Protein AF-A0A918CCZ7-F1 (afdb_monomer_lite)

Radius of gyration: 20.78 Å; chains: 1; bounding box: 39×40×72 Å

Secondary structure (DSSP, 8-state):
-EEEEE-EEEEEEEEE-TTT--EEEEEEEEPPTTS-HHHHHHHHHHTSS--TT---SEEEEEE-TT--EEEEEEEEEEEEEETTEEEEEEEEE--TTT-TTHHHHTTTSTTSPPPEEEEEEE-----HHHHHHHHHHHHHTTS---EEEEETTEEEEE---------

Organism: NCBI:txid1848197

pLDDT: mean 74.84, std 14.77, range [33.44, 92.56]

Structure (mmCIF, N/CA/C/O backbone):
data_AF-A0A918CCZ7-F1
#
_entry.id   AF-A0A918CCZ7-F1
#
loop_
_atom_site.group_PDB
_atom_site.id
_atom_site.type_symbol
_atom_site.label_atom_id
_atom_site.label_alt_id
_atom_site.label_comp_id
_atom_site.label_asym_id
_atom_site.label_entity_id
_atom_site.label_seq_id
_atom_site.pdbx_PDB_ins_code
_atom_site.Cartn_x
_atom_site.Cartn_y
_atom_site.Cartn_z
_atom_site.occupancy
_atom_site.B_iso_or_equiv
_atom_site.auth_seq_id
_atom_site.auth_comp_id
_atom_site.auth_asym_id
_atom_site.auth_atom_id
_atom_site.pdbx_PDB_model_num
ATOM 1 N N . MET A 1 1 ? -11.260 -11.452 2.274 1.00 78.06 1 MET A N 1
ATOM 2 C CA . MET A 1 1 ? -11.324 -11.276 0.803 1.00 78.06 1 MET A CA 1
ATOM 3 C C . MET A 1 1 ? -10.119 -10.466 0.361 1.00 78.06 1 MET A C 1
ATOM 5 O O . MET A 1 1 ? -9.876 -9.417 0.944 1.00 78.06 1 MET A O 1
ATOM 9 N N . LYS A 1 2 ? -9.380 -10.941 -0.644 1.00 86.12 2 LYS A N 1
ATOM 10 C CA . LYS A 1 2 ? -8.117 -10.352 -1.112 1.00 86.12 2 LYS A CA 1
ATOM 11 C C . LYS A 1 2 ? -8.220 -9.965 -2.588 1.00 86.12 2 LYS A C 1
ATOM 13 O O . LYS A 1 2 ? -8.827 -10.704 -3.365 1.00 86.12 2 LYS A O 1
ATOM 18 N N . ARG A 1 3 ? -7.666 -8.809 -2.958 1.00 88.06 3 ARG A N 1
ATOM 19 C CA . ARG A 1 3 ? -7.614 -8.297 -4.337 1.00 88.06 3 ARG A CA 1
ATOM 20 C C . ARG A 1 3 ? -6.227 -7.734 -4.630 1.00 88.06 3 ARG A C 1
ATOM 22 O O . ARG A 1 3 ? -5.632 -7.114 -3.754 1.00 88.06 3 ARG A O 1
ATOM 29 N N . SER A 1 4 ? -5.771 -7.910 -5.863 1.00 91.00 4 SER A N 1
ATOM 30 C CA . SER A 1 4 ? -4.494 -7.391 -6.350 1.00 91.00 4 SER A CA 1
ATOM 31 C C . SER A 1 4 ? -4.729 -6.566 -7.609 1.00 91.00 4 SER A C 1
ATOM 33 O O . SER A 1 4 ? -5.567 -6.927 -8.435 1.00 91.00 4 SER A O 1
ATOM 35 N N . TYR A 1 5 ? -3.995 -5.469 -7.732 1.00 90.88 5 TYR A N 1
ATOM 36 C CA . TYR A 1 5 ? -4.097 -4.503 -8.814 1.00 90.88 5 TYR A CA 1
ATOM 37 C C . TYR A 1 5 ? -2.695 -4.198 -9.320 1.00 90.88 5 TYR A C 1
ATOM 39 O O . TYR A 1 5 ? -1.814 -3.877 -8.526 1.00 90.88 5 TYR A O 1
ATOM 47 N N . GLU A 1 6 ? -2.488 -4.277 -10.627 1.00 91.69 6 GLU A N 1
ATOM 48 C CA . GLU A 1 6 ? -1.309 -3.669 -11.233 1.00 91.69 6 GLU A CA 1
ATOM 49 C C . GLU A 1 6 ? -1.482 -2.151 -11.196 1.00 91.69 6 GLU A C 1
ATOM 51 O O . GLU A 1 6 ? -2.531 -1.635 -11.589 1.00 91.69 6 GLU A O 1
ATOM 56 N N . VAL A 1 7 ? -0.502 -1.448 -10.637 1.00 90.75 7 VAL A N 1
ATOM 57 C CA . VAL A 1 7 ? -0.588 -0.011 -10.360 1.00 90.75 7 VAL A CA 1
ATOM 58 C C . VAL A 1 7 ? 0.575 0.733 -10.987 1.00 90.75 7 VAL A C 1
ATOM 60 O O . VAL A 1 7 ? 1.671 0.200 -11.131 1.00 90.75 7 VAL A O 1
ATOM 63 N N . THR A 1 8 ? 0.358 2.006 -11.302 1.00 89.56 8 THR A N 1
ATOM 64 C CA . THR A 1 8 ? 1.444 2.894 -11.729 1.00 89.56 8 THR A CA 1
ATOM 65 C C . THR A 1 8 ? 1.855 3.797 -10.578 1.00 89.56 8 THR A C 1
ATOM 67 O O . THR A 1 8 ? 1.021 4.320 -9.841 1.00 89.56 8 THR A O 1
ATOM 70 N N . LEU A 1 9 ? 3.155 4.006 -10.396 1.00 88.56 9 LEU A N 1
ATOM 71 C CA . LEU A 1 9 ? 3.638 4.960 -9.408 1.00 88.56 9 LEU A CA 1
ATOM 72 C C . LEU A 1 9 ? 3.482 6.390 -9.934 1.00 88.56 9 LEU A C 1
ATOM 74 O O . LEU A 1 9 ? 4.184 6.799 -10.854 1.00 88.56 9 LEU A O 1
ATOM 78 N N . ASN A 1 10 ? 2.589 7.160 -9.317 1.00 87.62 10 ASN A N 1
ATOM 79 C CA . ASN A 1 10 ? 2.349 8.562 -9.667 1.00 87.62 10 ASN A CA 1
ATOM 80 C C . ASN A 1 10 ? 3.228 9.531 -8.855 1.00 87.62 10 ASN A C 1
ATOM 82 O O . ASN A 1 10 ? 3.442 10.679 -9.239 1.00 87.62 10 ASN A O 1
ATOM 86 N N . GLY A 1 11 ? 3.734 9.101 -7.698 1.00 86.69 11 GLY A N 1
ATOM 87 C CA . GLY A 1 11 ? 4.663 9.921 -6.931 1.00 86.69 11 GLY A CA 1
ATOM 88 C C . GLY A 1 11 ? 5.108 9.299 -5.620 1.00 86.69 11 GLY A C 1
ATOM 89 O O . GLY A 1 11 ? 4.349 8.585 -4.963 1.00 86.69 11 GLY A O 1
ATOM 90 N N . VAL A 1 12 ? 6.326 9.649 -5.219 1.00 88.62 12 VAL A N 1
ATOM 91 C CA . VAL A 1 12 ? 6.959 9.235 -3.964 1.00 88.62 12 VAL A CA 1
ATOM 92 C C . VAL A 1 12 ? 7.285 10.475 -3.148 1.00 88.62 12 VAL A C 1
ATOM 94 O O . VAL A 1 12 ? 7.723 11.488 -3.695 1.00 88.62 12 VAL A O 1
ATOM 97 N N . LYS A 1 13 ? 7.070 10.407 -1.837 1.00 89.12 13 LYS A N 1
ATOM 98 C CA . LYS A 1 13 ? 7.529 11.428 -0.896 1.00 89.12 13 LYS A CA 1
ATOM 99 C C . LYS A 1 13 ? 8.225 10.763 0.275 1.00 89.12 13 LYS A C 1
ATOM 101 O O . LYS A 1 13 ? 7.705 9.795 0.816 1.00 89.12 13 LYS A O 1
ATOM 106 N N . HIS A 1 14 ? 9.367 11.306 0.670 1.00 88.88 14 HIS A N 1
ATOM 107 C CA . HIS A 1 14 ? 10.051 10.916 1.896 1.00 88.88 14 HIS A CA 1
ATOM 108 C C . HIS A 1 14 ? 9.755 11.972 2.951 1.00 88.88 14 HIS A C 1
ATOM 110 O O . HIS A 1 14 ? 10.003 13.161 2.738 1.00 88.88 14 HIS A O 1
ATOM 116 N N . GLU A 1 15 ? 9.164 11.542 4.053 1.00 89.00 15 GLU A N 1
ATOM 117 C CA . GLU A 1 15 ? 8.599 12.413 5.073 1.00 89.00 15 GLU A CA 1
ATOM 118 C C . GLU A 1 15 ? 9.077 11.957 6.455 1.00 89.00 15 GLU A C 1
ATOM 120 O O . GLU A 1 15 ? 9.483 10.811 6.658 1.00 89.00 15 GLU A O 1
ATOM 125 N N . ILE A 1 16 ? 9.064 12.885 7.408 1.00 89.12 16 ILE A N 1
ATOM 126 C CA . ILE A 1 16 ? 9.380 12.612 8.810 1.00 89.12 16 ILE A CA 1
ATOM 127 C C . ILE A 1 16 ? 8.131 12.943 9.611 1.00 89.12 16 ILE A C 1
ATOM 129 O O . ILE A 1 16 ? 7.613 14.059 9.505 1.00 89.12 16 ILE A O 1
ATOM 133 N N . ASP A 1 17 ? 7.660 11.999 10.423 1.00 85.50 17 ASP A N 1
ATOM 134 C CA . ASP A 1 17 ? 6.528 12.239 11.306 1.00 85.50 17 ASP A CA 1
ATOM 135 C C . ASP A 1 17 ? 6.941 13.299 12.342 1.00 85.50 17 ASP A C 1
ATOM 137 O O . ASP A 1 17 ? 7.875 13.091 13.127 1.00 85.50 17 ASP A O 1
ATOM 141 N N . PRO A 1 18 ? 6.280 14.467 12.382 1.00 82.25 18 PRO A N 1
ATOM 142 C CA . PRO A 1 18 ? 6.674 15.535 13.288 1.00 82.25 18 PRO A CA 1
ATOM 143 C C . PRO A 1 18 ? 6.497 15.153 14.765 1.00 82.25 18 PRO A C 1
ATOM 145 O O . PRO A 1 18 ? 7.202 15.728 15.607 1.00 82.25 18 PRO A O 1
ATOM 148 N N . LYS A 1 19 ? 5.595 14.209 15.069 1.00 84.94 19 LYS A N 1
ATOM 149 C CA . LYS A 1 19 ? 5.262 13.729 16.415 1.00 84.94 19 LYS A CA 1
ATOM 150 C C . LYS A 1 19 ? 6.179 12.596 16.859 1.00 84.94 19 LYS A C 1
ATOM 152 O O . LYS A 1 19 ? 6.734 12.692 17.949 1.00 84.94 19 LYS A O 1
ATOM 157 N N . THR A 1 20 ? 6.336 11.549 16.049 1.00 86.19 20 THR A N 1
ATOM 158 C CA . THR A 1 20 ? 7.126 10.363 16.442 1.00 86.19 20 THR A CA 1
ATOM 159 C C . THR A 1 20 ? 8.594 10.449 16.033 1.00 86.19 20 THR A C 1
ATOM 161 O O . THR A 1 20 ? 9.410 9.708 16.569 1.00 86.19 20 THR A O 1
ATOM 164 N N . LYS A 1 21 ? 8.951 11.394 15.150 1.00 85.75 21 LYS A N 1
ATOM 165 C CA . LYS A 1 21 ? 10.276 11.525 14.516 1.00 85.75 21 LYS A CA 1
ATOM 166 C C . LYS A 1 21 ? 10.669 10.335 13.638 1.00 85.75 21 LYS A C 1
ATOM 168 O O . LYS A 1 21 ? 11.823 10.257 13.224 1.00 85.75 21 LYS A O 1
ATOM 173 N N . ASP A 1 22 ? 9.719 9.466 13.305 1.00 87.88 22 ASP A N 1
ATOM 174 C CA . ASP A 1 22 ? 9.959 8.345 12.404 1.00 87.88 22 ASP A CA 1
ATOM 175 C C . ASP A 1 22 ? 10.006 8.814 10.951 1.00 87.88 22 ASP A C 1
ATOM 177 O O . ASP A 1 22 ? 9.183 9.620 10.511 1.00 87.88 22 ASP A O 1
ATOM 181 N N . THR A 1 23 ? 10.952 8.274 10.190 1.00 88.69 23 THR A N 1
ATOM 182 C CA . THR A 1 23 ? 11.023 8.479 8.742 1.00 88.69 23 THR A CA 1
ATOM 183 C C . THR A 1 23 ? 10.113 7.480 8.038 1.00 88.69 23 THR A C 1
ATOM 185 O O . THR A 1 23 ? 10.114 6.287 8.357 1.00 88.69 23 THR A O 1
ATOM 188 N N . PHE A 1 24 ? 9.362 7.938 7.044 1.00 89.25 24 PHE A N 1
ATOM 189 C CA . PHE A 1 24 ? 8.534 7.077 6.209 1.00 89.25 24 PHE A CA 1
ATOM 190 C C . PHE A 1 24 ? 8.497 7.563 4.762 1.00 89.25 24 PHE A C 1
ATOM 192 O O . PHE A 1 24 ? 8.782 8.719 4.445 1.00 89.25 24 PHE A O 1
ATOM 199 N N . THR A 1 25 ? 8.136 6.646 3.876 1.00 90.06 25 THR A N 1
ATOM 200 C CA . THR A 1 25 ? 7.980 6.889 2.448 1.00 90.06 25 THR A CA 1
ATOM 201 C C . THR A 1 25 ? 6.507 6.740 2.079 1.00 90.06 25 THR A C 1
ATOM 203 O O . THR A 1 25 ? 5.920 5.671 2.258 1.00 90.06 25 THR A O 1
ATOM 206 N N . THR A 1 26 ? 5.911 7.808 1.557 1.00 90.94 26 THR A N 1
ATOM 207 C CA . THR A 1 26 ? 4.539 7.844 1.045 1.00 90.94 26 THR A CA 1
ATOM 208 C C . THR A 1 26 ? 4.542 7.560 -0.451 1.00 90.94 26 THR A C 1
ATOM 210 O O . THR A 1 26 ? 5.202 8.258 -1.225 1.00 90.94 26 THR A O 1
ATOM 213 N N . LEU A 1 27 ? 3.758 6.570 -0.869 1.00 91.12 27 LEU A N 1
ATOM 214 C CA . LEU A 1 27 ? 3.526 6.228 -2.265 1.00 91.12 27 LEU A CA 1
ATOM 215 C C . LEU A 1 27 ? 2.131 6.674 -2.701 1.00 91.12 27 LEU A C 1
ATOM 217 O O . LEU A 1 27 ? 1.138 6.425 -2.014 1.00 91.12 27 LEU A O 1
ATOM 221 N N . HIS A 1 28 ? 2.063 7.286 -3.880 1.00 91.50 28 HIS A N 1
ATOM 222 C CA . HIS A 1 28 ? 0.823 7.541 -4.602 1.00 91.50 28 HIS A CA 1
ATOM 223 C C . HIS A 1 28 ? 0.734 6.546 -5.756 1.00 91.50 28 HIS A C 1
ATOM 225 O O . HIS A 1 28 ? 1.439 6.687 -6.756 1.00 91.50 28 HIS A O 1
ATOM 231 N N . LEU A 1 29 ? -0.113 5.537 -5.595 1.00 91.38 29 LEU A N 1
ATOM 232 C CA . LEU A 1 29 ? -0.304 4.460 -6.558 1.00 91.38 29 LEU A CA 1
ATOM 233 C C . LEU A 1 29 ? -1.560 4.743 -7.374 1.00 91.38 29 LEU A C 1
ATOM 235 O O . LEU A 1 29 ? -2.659 4.790 -6.825 1.00 91.38 29 LEU A O 1
ATOM 239 N N . GLU A 1 30 ? -1.397 4.960 -8.669 1.00 91.19 30 GLU A N 1
ATOM 240 C CA . GLU A 1 30 ? -2.500 5.055 -9.612 1.00 91.19 30 GLU A CA 1
ATOM 241 C C . GLU A 1 30 ? -3.147 3.686 -9.784 1.00 91.19 30 GLU A C 1
ATOM 243 O O . GLU A 1 30 ? -2.490 2.704 -10.135 1.00 91.19 30 GLU A O 1
ATOM 248 N N . LEU A 1 31 ? -4.443 3.638 -9.489 1.00 89.50 31 LEU A N 1
ATOM 249 C CA . LEU A 1 31 ? -5.249 2.437 -9.612 1.00 89.50 31 LEU A CA 1
ATOM 250 C C . LEU A 1 31 ? -5.772 2.304 -11.047 1.00 89.50 31 LEU A C 1
ATOM 252 O O . LEU A 1 31 ? -6.147 3.313 -11.649 1.00 89.50 31 LEU A O 1
ATOM 256 N N . PRO A 1 32 ? -5.873 1.076 -11.581 1.00 86.19 32 PRO A N 1
ATOM 257 C CA . PRO A 1 32 ? -6.451 0.859 -12.898 1.00 86.19 32 PRO A CA 1
ATOM 258 C C . PRO A 1 32 ? -7.928 1.274 -12.904 1.00 86.19 32 PRO A C 1
ATOM 260 O O . PRO A 1 32 ? -8.621 1.159 -11.891 1.00 86.19 32 PRO A O 1
ATOM 263 N N . GLY A 1 33 ? -8.436 1.713 -14.059 1.00 76.25 33 GLY A N 1
ATOM 264 C CA . GLY A 1 33 ? -9.827 2.172 -14.195 1.00 76.25 33 GLY A CA 1
ATOM 265 C C . GLY A 1 33 ? -10.882 1.117 -13.829 1.00 76.25 33 GLY A C 1
ATOM 266 O O . GLY A 1 33 ? -11.991 1.469 -13.438 1.00 76.25 33 GLY A O 1
ATOM 267 N N . GLU A 1 34 ? -10.525 -0.168 -13.901 1.00 75.44 34 GLU A N 1
ATOM 268 C CA . GLU A 1 34 ? -11.376 -1.305 -13.523 1.00 75.44 34 GLU A CA 1
ATOM 269 C C . GLU A 1 34 ? -11.239 -1.719 -12.045 1.00 75.44 34 GLU A C 1
ATOM 271 O O . GLU A 1 34 ? -11.849 -2.701 -11.616 1.00 75.44 34 GLU A O 1
ATOM 276 N N . ALA A 1 35 ? -10.441 -1.006 -11.241 1.00 80.62 35 ALA A N 1
ATOM 277 C CA . ALA A 1 35 ? -10.284 -1.328 -9.828 1.00 80.62 35 ALA A CA 1
ATOM 278 C C . ALA A 1 35 ? -11.629 -1.248 -9.085 1.00 80.62 35 ALA A C 1
ATOM 280 O O . ALA A 1 35 ? -12.408 -0.308 -9.258 1.00 80.62 35 ALA A O 1
ATOM 281 N N . ASP A 1 36 ? -11.889 -2.209 -8.193 1.00 80.31 36 ASP A N 1
ATOM 282 C CA . ASP A 1 36 ? -13.079 -2.186 -7.341 1.00 80.31 36 ASP A CA 1
ATOM 283 C C . ASP A 1 36 ? -12.909 -1.117 -6.253 1.00 80.31 36 ASP A C 1
ATOM 285 O O . ASP A 1 36 ? -12.407 -1.356 -5.148 1.00 80.31 36 ASP A O 1
ATOM 289 N N . LEU A 1 37 ? -13.321 0.102 -6.594 1.00 79.06 37 LEU A N 1
ATOM 290 C CA . LEU A 1 37 ? -13.165 1.273 -5.738 1.00 79.06 37 LEU A CA 1
ATOM 291 C C . LEU A 1 37 ? -13.960 1.154 -4.446 1.00 79.06 37 LEU A C 1
ATOM 293 O O . LEU A 1 37 ? -13.537 1.682 -3.420 1.00 79.06 37 LEU A O 1
ATOM 297 N N . ARG A 1 38 ? -15.104 0.461 -4.479 1.00 76.56 38 ARG A N 1
ATOM 298 C CA . ARG A 1 38 ? -15.927 0.246 -3.285 1.00 76.56 38 ARG A CA 1
ATOM 299 C C . ARG A 1 38 ? -15.198 -0.667 -2.315 1.00 76.56 38 ARG A C 1
ATOM 301 O O . ARG A 1 38 ? -15.124 -0.337 -1.133 1.00 76.56 38 ARG A O 1
ATOM 308 N N . PHE A 1 39 ? -14.623 -1.760 -2.814 1.00 81.31 39 PHE A N 1
ATOM 309 C CA . PHE A 1 39 ? -13.786 -2.640 -2.007 1.00 81.31 39 PHE A CA 1
ATOM 310 C C . PHE A 1 39 ? -12.592 -1.890 -1.418 1.00 81.31 39 PHE A C 1
ATOM 312 O O . PHE A 1 39 ? -12.398 -1.914 -0.206 1.00 81.31 39 PHE A O 1
ATOM 319 N N . LEU A 1 40 ? -11.821 -1.182 -2.247 1.00 81.00 40 LEU A N 1
ATOM 320 C CA . LEU A 1 40 ? -10.657 -0.437 -1.771 1.00 81.00 40 LEU A CA 1
ATOM 321 C C . LEU A 1 40 ? -11.060 0.590 -0.717 1.00 81.00 40 LEU A C 1
ATOM 323 O O . LEU A 1 40 ? -10.486 0.601 0.368 1.00 81.00 40 LEU A O 1
ATOM 327 N N . HIS A 1 41 ? -12.097 1.384 -0.978 1.00 78.06 41 HIS A N 1
ATOM 328 C CA . HIS A 1 41 ? -12.606 2.350 -0.013 1.00 78.06 41 HIS A CA 1
ATOM 329 C C . HIS A 1 41 ? -12.979 1.691 1.323 1.00 78.06 41 HIS A C 1
ATOM 331 O O . HIS A 1 41 ? -12.616 2.206 2.376 1.00 78.06 41 HIS A O 1
ATOM 337 N N . GLN A 1 42 ? -13.629 0.523 1.302 1.00 76.81 42 GLN A N 1
ATOM 338 C CA . GLN A 1 42 ? -13.942 -0.235 2.517 1.00 76.81 42 GLN A CA 1
ATOM 339 C C . GLN A 1 42 ? -12.687 -0.698 3.268 1.00 76.81 42 GLN A C 1
ATOM 341 O O . GLN A 1 42 ? -12.636 -0.559 4.489 1.00 76.81 42 GLN A O 1
ATOM 346 N N . VAL A 1 43 ? -11.672 -1.213 2.569 1.00 78.81 43 VAL A N 1
ATOM 347 C CA . VAL A 1 43 ? -10.402 -1.631 3.190 1.00 78.81 43 VAL A CA 1
ATOM 348 C C . VAL A 1 43 ? -9.685 -0.421 3.804 1.00 78.81 43 VAL A C 1
ATOM 350 O O . VAL A 1 43 ? -9.313 -0.459 4.975 1.00 78.81 43 VAL A O 1
ATOM 353 N N . PHE A 1 44 ? -9.555 0.677 3.055 1.00 80.38 44 PHE A N 1
ATOM 354 C CA . PHE A 1 44 ? -8.928 1.924 3.511 1.00 80.38 44 PHE A CA 1
ATOM 355 C C . PHE A 1 44 ? -9.655 2.533 4.718 1.00 80.38 44 PHE A C 1
ATOM 357 O O . PHE A 1 44 ? -9.007 2.966 5.668 1.00 80.38 44 PHE A O 1
ATOM 364 N N . LEU A 1 45 ? -10.993 2.540 4.724 1.00 74.62 45 LEU A N 1
ATOM 365 C CA . LEU A 1 45 ? -11.775 2.995 5.876 1.00 74.62 45 LEU A CA 1
ATOM 366 C C . LEU A 1 45 ? -11.558 2.107 7.103 1.00 74.62 45 LEU A C 1
ATOM 368 O O . LEU A 1 45 ? -11.401 2.622 8.209 1.00 74.62 45 LEU A O 1
ATOM 372 N N . ARG A 1 46 ? -11.552 0.782 6.918 1.00 72.62 46 ARG A N 1
ATOM 373 C CA . ARG A 1 46 ? -11.465 -0.179 8.025 1.00 72.62 46 ARG A CA 1
ATOM 374 C C . ARG A 1 46 ? -10.082 -0.202 8.676 1.00 72.62 46 ARG A C 1
ATOM 376 O O . ARG A 1 46 ? -9.996 -0.406 9.882 1.00 72.62 46 ARG A O 1
ATOM 383 N N . PHE A 1 47 ? -9.028 0.064 7.905 1.00 72.00 47 PHE A N 1
ATOM 384 C CA . PHE A 1 47 ? -7.633 0.025 8.359 1.00 72.00 47 PHE A CA 1
ATOM 385 C C . PHE A 1 47 ? -6.941 1.394 8.303 1.00 72.00 47 PHE A C 1
ATOM 387 O O . PHE A 1 47 ? -5.725 1.481 8.129 1.00 72.00 47 PHE A O 1
ATOM 394 N N . LYS A 1 48 ? -7.714 2.475 8.466 1.00 64.50 48 LYS A N 1
ATOM 395 C CA . LYS A 1 48 ? -7.196 3.851 8.531 1.00 64.50 48 LYS A CA 1
ATOM 396 C C . LYS A 1 48 ? -6.261 4.075 9.728 1.00 64.50 48 LYS A C 1
ATOM 398 O O . LYS A 1 48 ? -5.363 4.905 9.659 1.00 64.50 48 LYS A O 1
ATOM 403 N N . GLU A 1 49 ? -6.460 3.322 10.808 1.00 59.94 49 GLU A N 1
ATOM 404 C CA . GLU A 1 49 ? -5.584 3.300 11.978 1.00 59.94 49 GLU A CA 1
ATOM 405 C C . GLU A 1 49 ? -5.054 1.871 12.165 1.00 59.94 49 GLU A C 1
ATOM 407 O O . GLU A 1 49 ? -5.858 0.960 12.384 1.00 59.94 49 GLU A O 1
ATOM 412 N N . PRO A 1 50 ? -3.732 1.633 12.070 1.00 51.56 50 PRO A N 1
ATOM 413 C CA . PRO A 1 50 ? -3.172 0.321 12.360 1.00 51.56 50 PRO A CA 1
ATOM 414 C C . PRO A 1 50 ? -3.399 0.009 13.844 1.00 51.56 50 PRO A C 1
ATOM 416 O O . PRO A 1 50 ? -2.750 0.574 14.726 1.00 51.56 50 PRO A O 1
ATOM 419 N N . ARG A 1 51 ? -4.353 -0.877 14.140 1.00 54.19 51 ARG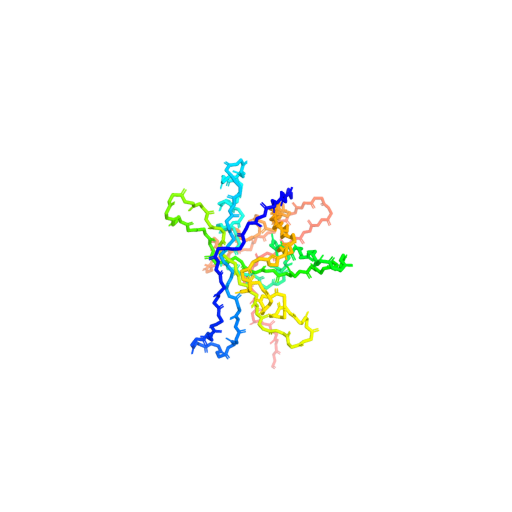 A N 1
ATOM 420 C CA . ARG A 1 51 ? -4.530 -1.430 15.487 1.00 54.19 51 ARG A CA 1
ATOM 421 C C . ARG A 1 51 ? -3.360 -2.374 15.778 1.00 54.19 51 ARG A C 1
ATOM 423 O O . ARG A 1 51 ? -2.869 -3.048 14.872 1.00 54.19 51 ARG A O 1
ATOM 430 N N . GLN A 1 52 ? -2.886 -2.417 17.027 1.00 42.56 52 GLN A N 1
ATOM 431 C CA . GLN A 1 52 ? -1.766 -3.290 17.405 1.00 42.56 52 GLN A CA 1
ATOM 432 C C . GLN A 1 52 ? -2.033 -4.739 16.961 1.00 42.56 52 GLN A C 1
ATOM 434 O O . GLN A 1 52 ? -3.064 -5.312 17.300 1.00 42.56 52 GLN A O 1
ATOM 439 N N . GLY A 1 53 ? -1.103 -5.309 16.189 1.00 43.06 53 GLY A N 1
ATOM 440 C CA . GLY A 1 53 ? -1.192 -6.677 15.666 1.00 43.06 53 GLY A CA 1
ATOM 441 C C . GLY A 1 53 ? -1.900 -6.834 14.313 1.00 43.06 53 GLY A C 1
ATOM 442 O O . GLY A 1 53 ? -1.977 -7.953 13.818 1.00 43.06 53 GLY A O 1
ATOM 443 N N . GLN A 1 54 ? -2.386 -5.752 13.693 1.00 49.12 54 GLN A N 1
ATOM 444 C CA . GLN A 1 54 ? -3.019 -5.762 12.365 1.00 49.12 54 GLN A CA 1
ATOM 445 C C . GLN A 1 54 ? -2.104 -5.118 11.309 1.00 49.12 54 GLN A C 1
ATOM 447 O O . GLN A 1 54 ? -2.366 -4.029 10.800 1.00 49.12 54 GLN A O 1
ATOM 452 N N . SER A 1 55 ? -0.983 -5.778 11.009 1.00 49.56 55 SER A N 1
ATOM 453 C CA . SER A 1 55 ? -0.092 -5.448 9.886 1.00 49.56 55 SER A CA 1
ATOM 454 C C . SER A 1 55 ? -0.270 -6.469 8.758 1.00 49.56 55 SER A C 1
ATOM 456 O O . SER A 1 55 ? -0.421 -7.655 9.039 1.00 49.56 55 SER A O 1
ATOM 458 N N . GLY A 1 56 ? -0.238 -6.026 7.496 1.00 57.59 56 GLY A N 1
ATOM 459 C CA . GLY A 1 56 ? -0.332 -6.908 6.317 1.00 57.59 56 GLY A CA 1
ATOM 460 C C . GLY A 1 56 ? -1.592 -6.744 5.455 1.00 57.59 56 GLY A C 1
ATOM 461 O O . GLY A 1 56 ? -1.817 -7.536 4.546 1.00 57.59 56 GLY A O 1
ATOM 462 N N . HIS A 1 57 ? -2.417 -5.720 5.705 1.00 74.06 57 HIS A N 1
ATOM 463 C CA . HIS A 1 57 ? -3.637 -5.459 4.919 1.00 74.06 57 HIS A CA 1
ATOM 464 C C . HIS A 1 57 ? -3.373 -4.834 3.551 1.00 74.06 57 HIS A C 1
ATOM 466 O O . HIS A 1 57 ? -4.214 -4.924 2.658 1.00 74.06 57 HIS A O 1
ATOM 472 N N . PHE A 1 58 ? -2.212 -4.204 3.401 1.00 87.44 58 PHE A N 1
ATOM 473 C CA . PHE A 1 58 ? -1.755 -3.625 2.155 1.00 87.44 58 PHE A CA 1
ATOM 474 C C . PHE A 1 58 ? -0.348 -4.127 1.888 1.00 87.44 58 PHE A C 1
ATOM 476 O O . PHE A 1 58 ? 0.528 -3.976 2.740 1.00 87.44 58 PHE A O 1
ATOM 483 N N . ARG A 1 59 ? -0.132 -4.718 0.719 1.00 92.38 59 ARG A N 1
ATOM 484 C CA . ARG A 1 59 ? 1.188 -5.174 0.286 1.00 92.38 59 ARG A CA 1
ATOM 485 C C . ARG A 1 59 ? 1.507 -4.597 -1.075 1.00 92.38 59 ARG A C 1
ATOM 487 O O . ARG A 1 59 ? 0.627 -4.467 -1.922 1.00 92.38 59 ARG A O 1
ATOM 494 N N . LEU A 1 60 ? 2.766 -4.248 -1.278 1.00 92.56 60 LEU A N 1
ATOM 495 C CA . LEU A 1 60 ? 3.284 -3.902 -2.591 1.00 92.56 60 LEU A CA 1
ATOM 496 C C . LEU A 1 60 ? 4.303 -4.949 -2.991 1.00 92.56 60 LEU A C 1
ATOM 498 O O . LEU A 1 60 ? 5.331 -5.103 -2.329 1.00 92.56 60 LEU A O 1
ATOM 502 N N . HIS A 1 61 ? 4.003 -5.655 -4.071 1.00 92.19 61 HIS A N 1
ATOM 503 C CA . HIS A 1 61 ? 4.968 -6.503 -4.741 1.00 92.19 61 HIS A CA 1
ATOM 504 C C . HIS A 1 61 ? 5.633 -5.679 -5.836 1.00 92.19 61 HIS A C 1
ATOM 506 O O . HIS A 1 61 ? 4.953 -5.096 -6.680 1.00 92.19 61 HIS A O 1
ATOM 512 N N . ILE A 1 62 ? 6.956 -5.615 -5.782 1.00 90.19 62 ILE A N 1
ATOM 513 C CA . ILE A 1 62 ? 7.794 -4.968 -6.781 1.00 90.19 62 ILE A CA 1
ATOM 514 C C . ILE A 1 62 ? 8.564 -6.078 -7.479 1.00 90.19 62 ILE A C 1
ATOM 516 O O . ILE A 1 62 ? 9.273 -6.838 -6.816 1.00 90.19 62 ILE A O 1
ATOM 520 N N . GLU A 1 63 ? 8.394 -6.178 -8.789 1.00 88.12 63 GLU A N 1
ATOM 521 C CA . GLU A 1 63 ? 9.215 -7.011 -9.661 1.00 88.12 63 GLU A CA 1
ATOM 522 C C . GLU A 1 63 ? 10.133 -6.098 -10.462 1.00 88.12 63 GLU A C 1
ATOM 524 O O . GLU A 1 63 ? 9.668 -5.246 -11.224 1.00 88.12 63 GLU A O 1
ATOM 529 N N . ASP A 1 64 ? 11.432 -6.225 -10.213 1.00 79.81 64 ASP A N 1
ATOM 530 C CA . ASP A 1 64 ? 12.454 -5.441 -10.887 1.00 79.81 64 ASP A CA 1
ATOM 531 C C . ASP A 1 64 ? 12.741 -5.971 -12.307 1.00 79.81 64 ASP A C 1
ATOM 533 O O . ASP A 1 64 ? 12.164 -6.958 -12.763 1.00 79.81 64 ASP A O 1
ATOM 537 N N . LEU A 1 65 ? 13.619 -5.275 -13.028 1.00 76.25 65 LEU A N 1
ATOM 538 C CA . LEU A 1 65 ? 13.977 -5.598 -14.411 1.00 76.25 65 LEU A CA 1
ATOM 539 C C . LEU A 1 65 ? 14.825 -6.861 -14.561 1.00 76.25 65 LEU A C 1
ATOM 541 O O . LEU A 1 65 ? 14.772 -7.511 -15.604 1.00 76.25 65 LEU A O 1
ATOM 545 N N . ASP A 1 66 ? 15.589 -7.196 -13.528 1.00 78.69 66 ASP A N 1
ATOM 546 C CA . ASP A 1 66 ? 16.384 -8.413 -13.422 1.00 78.69 66 ASP A CA 1
ATOM 547 C C . ASP A 1 66 ? 15.509 -9.615 -12.987 1.00 78.69 66 ASP A C 1
ATOM 549 O O . ASP A 1 66 ? 15.979 -10.755 -12.942 1.00 78.69 66 ASP A O 1
ATOM 553 N N . GLY A 1 67 ? 14.212 -9.384 -12.731 1.00 77.69 67 GLY A N 1
ATOM 554 C CA . GLY A 1 67 ? 13.226 -10.383 -12.320 1.00 77.69 67 GLY A CA 1
ATOM 555 C C . GLY A 1 67 ? 13.164 -10.597 -10.807 1.00 77.69 67 GLY A C 1
ATOM 556 O O . GLY A 1 67 ? 12.469 -11.512 -10.344 1.00 77.69 67 GLY A O 1
ATOM 557 N N . ASP A 1 68 ? 13.860 -9.767 -10.025 1.00 81.50 68 ASP A N 1
ATOM 558 C CA . ASP A 1 68 ? 13.854 -9.848 -8.570 1.00 81.50 68 ASP A CA 1
ATOM 559 C C . ASP A 1 68 ? 12.510 -9.377 -8.016 1.00 81.50 68 ASP A C 1
ATOM 561 O O . ASP A 1 68 ? 12.057 -8.256 -8.257 1.00 81.50 68 ASP A O 1
ATOM 565 N N . LYS A 1 69 ? 11.872 -10.234 -7.212 1.00 86.75 69 LYS A N 1
ATOM 566 C CA . LYS A 1 69 ? 10.566 -9.953 -6.606 1.00 86.75 69 LYS A CA 1
ATOM 567 C C . LYS A 1 69 ? 10.716 -9.671 -5.123 1.00 86.75 69 LYS A C 1
ATOM 569 O O . LYS A 1 69 ? 11.173 -10.525 -4.360 1.00 86.75 69 LYS A O 1
ATOM 574 N N . ARG A 1 70 ? 10.262 -8.500 -4.683 1.00 89.12 70 ARG A N 1
ATOM 575 C CA . ARG A 1 70 ? 10.173 -8.147 -3.259 1.00 89.12 70 ARG A CA 1
ATOM 576 C C . ARG A 1 70 ? 8.766 -7.744 -2.879 1.00 89.12 70 ARG A C 1
ATOM 578 O O . ARG A 1 70 ? 8.033 -7.168 -3.671 1.00 89.12 70 ARG A O 1
ATOM 585 N N . THR A 1 71 ? 8.392 -8.071 -1.648 1.00 91.19 71 THR A N 1
ATOM 586 C CA . THR A 1 71 ? 7.084 -7.741 -1.084 1.00 91.19 71 THR A CA 1
ATOM 587 C C . THR A 1 71 ? 7.280 -6.875 0.142 1.00 91.19 71 THR A C 1
ATOM 589 O O . THR A 1 71 ? 8.061 -7.228 1.023 1.00 91.19 71 THR A O 1
ATOM 592 N N . PHE A 1 72 ? 6.552 -5.768 0.201 1.00 90.19 72 PHE A N 1
ATOM 593 C CA . PHE A 1 72 ? 6.616 -4.823 1.305 1.00 90.19 72 PHE A CA 1
ATOM 594 C C . PHE A 1 72 ? 5.239 -4.646 1.922 1.00 90.19 72 PHE A C 1
ATOM 596 O O . PHE A 1 72 ? 4.268 -4.383 1.211 1.00 90.19 72 PHE A O 1
ATOM 603 N N . ASP A 1 73 ? 5.172 -4.750 3.246 1.00 89.75 73 ASP A N 1
ATOM 604 C CA . ASP A 1 73 ? 3.973 -4.395 3.993 1.00 89.75 73 ASP A CA 1
ATOM 605 C C . ASP A 1 73 ? 3.835 -2.877 4.061 1.00 89.75 73 ASP A C 1
ATOM 607 O O . ASP A 1 73 ? 4.771 -2.149 4.404 1.00 89.75 73 ASP A O 1
ATOM 611 N N . LEU A 1 74 ? 2.638 -2.408 3.745 1.00 89.19 74 LEU A N 1
ATOM 612 C CA . LEU A 1 74 ? 2.282 -1.006 3.703 1.00 89.19 74 LEU A CA 1
ATOM 613 C C . LEU A 1 74 ? 1.185 -0.711 4.719 1.00 89.19 74 LEU A C 1
ATOM 615 O O . LEU A 1 74 ? 0.412 -1.579 5.131 1.00 89.19 74 LEU A O 1
ATOM 619 N N . THR A 1 75 ? 1.088 0.555 5.099 1.00 86.94 75 THR A N 1
ATOM 620 C CA . THR A 1 75 ? -0.043 1.074 5.868 1.00 86.94 75 THR A CA 1
ATOM 621 C C . THR A 1 75 ? -0.849 2.025 4.995 1.00 86.94 75 THR A C 1
ATOM 623 O O . THR A 1 75 ? -0.297 2.745 4.167 1.00 86.94 75 THR A O 1
ATOM 626 N N . SER A 1 76 ? -2.163 2.031 5.169 1.00 85.00 76 SER A N 1
ATOM 627 C CA . SER A 1 76 ? -3.052 2.942 4.452 1.00 85.00 76 SER A CA 1
ATOM 628 C C . SER A 1 76 ? -2.926 4.372 4.984 1.00 85.00 76 SER A C 1
ATOM 630 O O . SER A 1 76 ? -3.020 4.582 6.191 1.00 85.00 76 SER A O 1
ATOM 632 N N . GLU A 1 77 ? -2.825 5.346 4.082 1.00 83.19 77 GLU A N 1
ATOM 633 C CA . GLU A 1 77 ? -3.066 6.771 4.365 1.00 83.19 77 GLU A CA 1
ATOM 634 C C . GLU A 1 77 ? -4.410 7.247 3.778 1.00 83.19 77 GLU A C 1
ATOM 636 O O . GLU A 1 77 ? -4.997 8.223 4.248 1.00 83.19 77 GLU A O 1
ATOM 641 N N . GLY A 1 78 ? -4.949 6.537 2.781 1.00 82.38 78 GLY A N 1
ATOM 642 C CA . GLY A 1 78 ? -6.280 6.779 2.229 1.00 82.38 78 GLY A CA 1
ATOM 643 C C . GLY A 1 78 ? -6.331 6.672 0.709 1.00 82.38 78 GLY A C 1
ATOM 644 O O . GLY A 1 78 ? -5.444 6.123 0.063 1.00 82.38 78 GLY A O 1
ATOM 645 N N . THR A 1 79 ? -7.379 7.248 0.125 1.00 83.12 79 THR A N 1
ATOM 646 C CA . THR A 1 79 ? -7.534 7.394 -1.327 1.00 83.12 79 THR A CA 1
ATOM 647 C C . THR A 1 79 ? -7.651 8.867 -1.692 1.00 83.12 79 THR A C 1
ATOM 649 O O . THR A 1 79 ? -8.324 9.624 -0.988 1.00 83.12 79 THR A O 1
ATOM 652 N N . LYS A 1 80 ? -7.047 9.279 -2.806 1.00 83.62 80 LYS A N 1
ATOM 653 C CA . LYS A 1 80 ? -7.097 10.655 -3.311 1.00 83.62 80 LYS A CA 1
ATOM 654 C C . LYS A 1 80 ? -7.432 10.666 -4.796 1.00 83.62 80 LYS A C 1
ATOM 656 O O . LYS A 1 80 ? -6.936 9.835 -5.541 1.00 83.62 80 LYS A O 1
ATOM 661 N N . THR A 1 81 ? -8.201 11.655 -5.234 1.00 81.75 81 THR A N 1
ATOM 662 C CA . THR A 1 81 ? -8.401 11.928 -6.661 1.00 81.75 81 THR A CA 1
ATOM 663 C C . THR A 1 81 ? -7.490 13.078 -7.083 1.00 81.75 81 THR A C 1
ATOM 665 O O . THR A 1 81 ? -7.449 14.112 -6.409 1.00 81.75 81 THR A O 1
ATOM 668 N N . LYS A 1 82 ? -6.735 12.910 -8.169 1.00 79.56 82 LYS A N 1
ATOM 669 C CA . LYS A 1 82 ? -5.873 13.950 -8.752 1.00 79.56 82 LYS A CA 1
ATOM 670 C C . LYS A 1 82 ? -5.941 13.837 -10.272 1.00 79.56 82 LYS A C 1
ATOM 672 O O . LYS A 1 82 ? -5.748 12.747 -10.783 1.00 79.56 82 LYS A O 1
ATOM 677 N N . ASP A 1 83 ? -6.219 14.935 -10.971 1.00 81.69 83 ASP A N 1
ATOM 678 C CA . ASP A 1 83 ? -6.247 14.978 -12.444 1.00 81.69 83 ASP A CA 1
ATOM 679 C C . ASP A 1 83 ? -7.134 13.881 -13.074 1.00 81.69 83 ASP A C 1
ATOM 681 O O . ASP A 1 83 ? -6.756 13.235 -14.041 1.00 81.69 83 ASP A O 1
ATOM 685 N N . PHE A 1 84 ? -8.317 13.641 -12.487 1.00 77.50 84 PHE A N 1
ATOM 686 C CA . PHE A 1 84 ? -9.256 12.561 -12.852 1.00 77.50 84 PHE A CA 1
ATOM 687 C C . PHE A 1 84 ? -8.741 11.124 -12.646 1.00 77.50 84 PHE A C 1
ATOM 689 O O . PHE A 1 84 ? -9.472 10.176 -12.920 1.00 77.50 84 PHE A O 1
ATOM 696 N N . MET A 1 85 ? -7.546 10.953 -12.081 1.00 81.31 85 MET A N 1
ATOM 697 C CA . MET A 1 85 ? -6.999 9.664 -11.665 1.00 81.31 85 MET A CA 1
ATOM 698 C C . MET A 1 85 ? -7.322 9.387 -10.198 1.00 81.31 85 MET A C 1
ATOM 700 O O . MET A 1 85 ? -7.285 10.292 -9.351 1.00 81.31 85 MET A O 1
ATOM 704 N N . LEU A 1 86 ? -7.599 8.123 -9.878 1.00 82.75 86 LEU A N 1
ATOM 705 C CA . LEU A 1 86 ? -7.725 7.674 -8.499 1.00 82.75 86 LEU A CA 1
ATOM 706 C C . LEU A 1 86 ? -6.400 7.099 -8.003 1.00 82.75 86 LEU A C 1
ATOM 708 O O . LEU A 1 86 ? -5.831 6.187 -8.598 1.00 82.75 86 LEU A O 1
ATOM 712 N N . LEU A 1 87 ? -5.949 7.617 -6.868 1.00 88.12 87 LEU A N 1
ATOM 713 C CA . LEU A 1 87 ? -4.699 7.249 -6.232 1.00 88.12 87 LEU A CA 1
ATOM 714 C C . LEU A 1 87 ? -4.977 6.551 -4.900 1.00 88.12 87 LEU A C 1
ATOM 716 O O . LEU A 1 87 ? -5.640 7.115 -4.024 1.00 88.12 87 LEU A O 1
ATOM 720 N N . ALA A 1 88 ? -4.421 5.360 -4.721 1.00 89.12 88 ALA A N 1
ATOM 721 C CA . ALA A 1 88 ? -4.198 4.778 -3.407 1.00 89.12 88 ALA A CA 1
ATOM 722 C C . ALA A 1 88 ? -2.979 5.459 -2.771 1.00 89.12 88 ALA A C 1
ATOM 724 O O . ALA A 1 88 ? -1.901 5.507 -3.366 1.00 89.12 88 ALA A O 1
ATOM 725 N N . VAL A 1 89 ? -3.155 6.010 -1.571 1.00 90.19 89 VAL A N 1
ATOM 726 C CA . VAL A 1 89 ? -2.084 6.645 -0.799 1.00 90.19 89 VAL A CA 1
ATOM 727 C C . VAL A 1 89 ? -1.719 5.717 0.346 1.00 90.19 89 VAL A C 1
ATOM 729 O O . VAL A 1 89 ? -2.545 5.403 1.208 1.00 90.19 89 VAL A O 1
ATOM 732 N N . VAL A 1 90 ? -0.481 5.247 0.331 1.00 90.31 90 VAL A N 1
ATOM 733 C CA . VAL A 1 90 ? 0.026 4.238 1.261 1.00 90.31 90 VAL A CA 1
ATOM 734 C C . VAL A 1 90 ? 1.400 4.644 1.762 1.00 90.31 90 VAL A C 1
ATOM 736 O O . VAL A 1 90 ? 2.157 5.298 1.047 1.00 90.31 90 VAL A O 1
ATOM 739 N N . LYS A 1 91 ? 1.730 4.259 2.991 1.00 89.44 91 LYS A N 1
ATOM 740 C CA . LYS A 1 91 ? 3.018 4.548 3.618 1.00 89.44 91 LYS A CA 1
ATOM 741 C C . LYS A 1 91 ? 3.802 3.279 3.909 1.00 89.44 91 LYS A C 1
ATOM 743 O O . LYS A 1 91 ? 3.234 2.246 4.274 1.00 89.44 91 LYS A O 1
ATOM 748 N N . LYS A 1 92 ? 5.120 3.403 3.823 1.00 89.69 92 LYS A N 1
ATOM 749 C CA . LYS A 1 92 ? 6.095 2.435 4.311 1.00 89.69 92 LYS A CA 1
ATOM 750 C C . LYS A 1 92 ? 7.010 3.132 5.308 1.00 89.69 92 LYS A C 1
ATOM 752 O O . LYS A 1 92 ? 7.692 4.086 4.947 1.00 89.69 92 LYS A O 1
ATOM 757 N N . ASN A 1 93 ? 7.047 2.653 6.547 1.00 88.00 93 ASN A N 1
ATOM 758 C CA . ASN A 1 93 ? 8.034 3.138 7.510 1.00 88.00 93 ASN A CA 1
ATOM 759 C C . ASN A 1 93 ? 9.438 2.754 7.039 1.00 88.00 93 ASN A C 1
ATOM 761 O O . ASN A 1 93 ? 9.635 1.638 6.541 1.00 88.00 93 ASN A O 1
ATOM 765 N N . PHE A 1 94 ? 10.389 3.671 7.200 1.00 86.00 94 PHE A N 1
ATOM 766 C CA . PHE A 1 94 ? 11.774 3.461 6.803 1.00 86.00 94 PHE A CA 1
ATOM 767 C C . PHE A 1 94 ? 12.360 2.257 7.542 1.00 86.00 94 PHE A C 1
ATOM 769 O O . PHE A 1 94 ? 12.245 2.143 8.764 1.00 86.00 94 PHE A O 1
ATOM 776 N N . ASN A 1 95 ? 13.001 1.361 6.799 1.00 83.69 95 ASN A N 1
ATOM 777 C CA . ASN A 1 95 ? 13.765 0.264 7.367 1.00 83.69 95 ASN A CA 1
ATOM 778 C C . ASN A 1 95 ? 15.028 0.056 6.519 1.00 83.69 95 ASN A C 1
ATOM 780 O O . ASN A 1 95 ? 14.931 -0.411 5.389 1.00 83.69 95 ASN A O 1
ATOM 784 N N . PRO A 1 96 ? 16.227 0.334 7.053 1.00 79.94 96 PRO A N 1
ATOM 785 C CA . PRO A 1 96 ? 17.460 0.272 6.271 1.00 79.94 96 PRO A CA 1
ATOM 786 C C . PRO A 1 96 ? 17.787 -1.138 5.752 1.00 79.94 96 PRO A C 1
ATOM 788 O O . PRO A 1 96 ? 18.592 -1.278 4.835 1.00 79.94 96 PRO A O 1
ATOM 791 N N . HIS A 1 97 ? 17.183 -2.184 6.324 1.00 82.62 97 HIS A N 1
ATOM 792 C CA . HIS A 1 97 ? 17.435 -3.571 5.939 1.00 82.62 97 HIS A CA 1
ATOM 793 C C . HIS A 1 97 ? 16.599 -4.055 4.750 1.00 82.62 97 HIS A C 1
ATOM 795 O O . HIS A 1 97 ? 16.944 -5.079 4.164 1.00 82.62 97 HIS A O 1
ATOM 801 N N . ASP A 1 98 ? 15.510 -3.369 4.390 1.00 82.62 98 ASP A N 1
ATOM 802 C CA . ASP A 1 98 ? 14.612 -3.844 3.327 1.00 82.62 98 ASP A CA 1
ATOM 803 C C . ASP A 1 98 ? 14.962 -3.290 1.933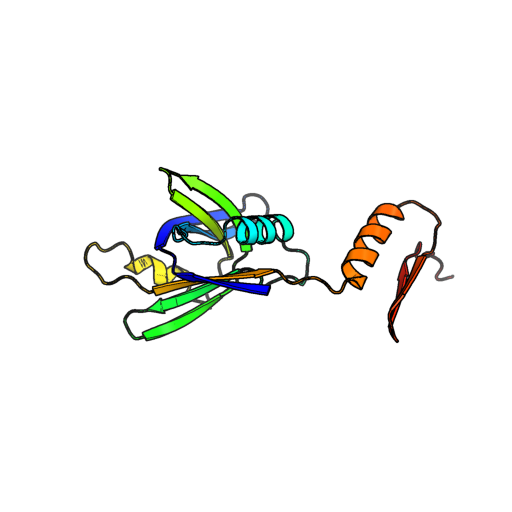 1.00 82.62 98 ASP A C 1
ATOM 805 O O . ASP A 1 98 ? 14.575 -3.873 0.913 1.00 82.62 98 ASP A O 1
ATOM 809 N N . GLY A 1 99 ? 15.767 -2.221 1.883 1.00 78.06 99 GLY A N 1
ATOM 810 C CA . GLY A 1 99 ? 16.219 -1.583 0.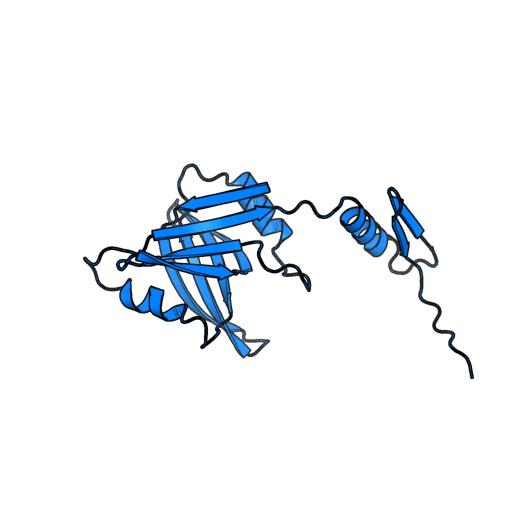648 1.00 78.06 99 GLY A CA 1
ATOM 811 C C . GLY A 1 99 ? 15.081 -0.978 -0.176 1.00 78.06 99 GLY A C 1
ATOM 812 O O . GLY A 1 99 ? 15.245 -0.803 -1.382 1.00 78.06 99 GLY A O 1
ATOM 813 N N . PHE A 1 100 ? 13.936 -0.680 0.440 1.00 83.75 100 PHE A N 1
ATOM 814 C CA . PHE A 1 100 ? 12.728 -0.213 -0.238 1.00 83.75 100 PHE A CA 1
ATOM 815 C C . PHE A 1 100 ? 12.964 1.036 -1.096 1.00 83.75 100 PHE A C 1
ATOM 817 O O . PHE A 1 100 ? 12.517 1.104 -2.240 1.00 83.75 100 PHE A O 1
ATOM 824 N N . GLU A 1 101 ? 13.725 2.008 -0.593 1.00 79.12 101 GLU A N 1
ATOM 825 C CA . GLU A 1 101 ? 14.008 3.260 -1.301 1.00 79.12 101 GLU A CA 1
ATOM 826 C C . GLU A 1 101 ? 14.830 3.053 -2.586 1.00 79.12 101 GLU A C 1
ATOM 828 O O . GLU A 1 101 ? 14.730 3.851 -3.522 1.00 79.12 101 GLU A O 1
ATOM 833 N N . GLN A 1 102 ? 15.612 1.971 -2.674 1.00 78.81 102 GLN A N 1
ATOM 834 C CA . GLN A 1 102 ? 16.478 1.693 -3.827 1.00 78.81 102 GLN A CA 1
ATOM 835 C C . GLN A 1 102 ? 15.668 1.416 -5.100 1.00 78.81 102 GLN A C 1
ATOM 837 O O . GLN A 1 102 ? 16.118 1.756 -6.195 1.00 78.81 102 GLN A O 1
ATOM 842 N N . PHE A 1 103 ? 14.452 0.878 -4.955 1.00 76.19 103 PHE A N 1
ATOM 843 C CA . PHE A 1 103 ? 13.550 0.607 -6.076 1.00 76.19 103 PHE A CA 1
ATOM 844 C C . PHE A 1 103 ? 13.046 1.884 -6.744 1.00 76.19 103 PHE A C 1
ATOM 846 O O . PHE A 1 103 ? 12.774 1.882 -7.939 1.00 76.19 103 PHE A O 1
ATOM 853 N N . PHE A 1 104 ? 12.961 2.989 -6.002 1.00 73.44 104 PHE A N 1
ATOM 854 C CA . PHE A 1 104 ? 12.452 4.260 -6.519 1.00 73.44 104 PHE A CA 1
ATOM 855 C C . PHE A 1 104 ? 13.565 5.181 -7.017 1.00 73.44 104 PHE A C 1
ATOM 857 O O . PHE A 1 104 ? 13.317 6.003 -7.892 1.00 73.44 104 PHE A O 1
ATOM 864 N N . GLY A 1 105 ? 14.801 5.016 -6.533 1.00 64.56 105 GLY A N 1
ATOM 865 C CA . GLY A 1 105 ? 15.950 5.814 -6.976 1.00 64.56 105 GLY A CA 1
ATOM 866 C C . GLY A 1 105 ? 16.263 5.693 -8.475 1.00 64.56 105 GLY A C 1
ATOM 867 O O . GLY A 1 105 ? 16.772 6.644 -9.061 1.00 64.56 105 GLY A O 1
ATOM 868 N N . ARG A 1 106 ? 15.923 4.560 -9.110 1.00 55.50 106 ARG A N 1
ATOM 869 C CA . ARG A 1 106 ? 16.131 4.319 -10.553 1.00 55.50 106 ARG A CA 1
ATOM 870 C C . ARG A 1 106 ? 14.925 4.668 -11.435 1.00 55.50 106 ARG A C 1
ATOM 872 O O . ARG A 1 106 ? 15.092 4.828 -12.634 1.00 55.50 106 ARG A O 1
ATOM 879 N N . MET A 1 107 ? 13.728 4.852 -10.867 1.00 57.88 107 MET A N 1
ATOM 880 C CA . MET A 1 107 ? 12.506 5.135 -11.648 1.00 57.88 107 MET A CA 1
ATOM 881 C C . MET A 1 107 ? 12.451 6.551 -12.248 1.00 57.88 107 MET A C 1
ATOM 883 O O . MET A 1 107 ? 11.528 6.859 -13.000 1.00 57.88 107 MET A O 1
ATOM 887 N N . TYR A 1 108 ? 13.406 7.421 -11.908 1.00 53.72 108 TYR A N 1
ATOM 888 C CA . TYR A 1 108 ? 13.451 8.815 -12.363 1.00 53.72 108 TYR A CA 1
ATOM 889 C C . TYR A 1 108 ? 14.237 9.028 -13.666 1.00 53.72 108 TYR A C 1
ATOM 891 O O . TYR A 1 108 ? 14.323 10.164 -14.130 1.00 53.72 108 TYR A O 1
ATOM 899 N N . PHE A 1 109 ? 14.798 7.975 -14.270 1.00 53.62 109 PHE A N 1
ATOM 900 C CA . PHE A 1 109 ? 15.451 8.073 -15.576 1.00 53.62 109 PHE A CA 1
ATOM 901 C C . PHE A 1 109 ? 14.425 7.838 -16.696 1.00 53.62 109 PHE A C 1
ATOM 903 O O . PHE A 1 109 ? 13.845 6.760 -16.821 1.00 53.62 109 PHE A O 1
ATOM 910 N N . GLU A 1 110 ? 14.152 8.875 -17.494 1.00 51.78 110 GLU A N 1
ATOM 911 C CA . GLU A 1 110 ? 13.286 8.763 -18.672 1.00 51.78 110 GLU A CA 1
ATOM 912 C C . GLU A 1 110 ? 13.877 7.760 -19.674 1.00 51.78 110 GLU A C 1
ATOM 914 O O . GLU A 1 110 ? 14.988 7.945 -20.164 1.00 51.78 110 GLU A O 1
ATOM 919 N N . GLY A 1 111 ? 13.111 6.713 -19.997 1.00 55.97 111 GLY A N 1
ATOM 920 C CA . GLY A 1 111 ? 13.459 5.725 -21.023 1.00 55.97 111 GLY A CA 1
ATOM 921 C C . GLY A 1 111 ? 13.831 4.339 -20.497 1.00 55.97 111 GLY A C 1
ATOM 922 O O . GLY A 1 111 ? 13.829 3.397 -21.289 1.00 55.97 111 GLY A O 1
ATOM 923 N N . ASP A 1 112 ? 14.072 4.186 -19.192 1.00 61.03 112 ASP A N 1
ATOM 924 C CA . ASP A 1 112 ? 14.304 2.868 -18.599 1.00 61.03 112 ASP A CA 1
ATOM 925 C C . ASP A 1 112 ? 12.982 2.117 -18.373 1.00 61.03 112 ASP A C 1
ATOM 927 O O . ASP A 1 112 ? 11.959 2.725 -18.020 1.00 61.03 112 ASP A O 1
ATOM 931 N N . PRO A 1 113 ? 12.968 0.787 -18.575 1.00 64.88 113 PRO A N 1
ATOM 932 C CA . PRO A 1 113 ? 11.796 -0.010 -18.271 1.00 64.88 113 PRO A CA 1
ATOM 933 C C . PRO A 1 113 ? 11.469 0.122 -16.776 1.00 64.88 113 PRO A C 1
ATOM 935 O O . PRO A 1 113 ? 12.347 0.159 -15.914 1.00 64.88 113 PRO A O 1
ATOM 938 N N . ARG A 1 114 ? 10.182 0.268 -16.459 1.00 73.88 114 ARG A N 1
ATOM 939 C CA . ARG A 1 114 ? 9.726 0.445 -15.076 1.00 73.88 114 ARG A CA 1
ATOM 940 C C . ARG A 1 114 ? 9.482 -0.922 -14.441 1.00 73.88 114 ARG A C 1
ATOM 942 O O . ARG A 1 114 ? 8.990 -1.812 -15.133 1.00 73.88 114 ARG A O 1
ATOM 949 N N . PRO A 1 115 ? 9.784 -1.092 -13.145 1.00 80.12 115 PRO A N 1
ATOM 950 C CA . PRO A 1 115 ? 9.428 -2.317 -12.450 1.00 80.12 115 PRO A CA 1
ATOM 951 C C . PRO A 1 115 ? 7.910 -2.474 -12.399 1.00 80.12 115 PRO A C 1
ATOM 953 O O . PRO A 1 115 ? 7.167 -1.486 -12.347 1.00 80.12 115 PRO A O 1
ATOM 956 N N . VAL A 1 116 ? 7.457 -3.723 -12.384 1.00 86.50 116 VAL A N 1
ATOM 957 C CA . VAL A 1 116 ? 6.035 -4.041 -12.254 1.00 86.50 116 VAL A CA 1
ATOM 958 C C . VAL A 1 116 ? 5.640 -3.897 -10.791 1.00 86.50 116 VAL A C 1
ATOM 960 O O . VAL A 1 116 ? 6.289 -4.437 -9.893 1.00 86.50 116 VAL A O 1
ATOM 963 N N . LEU A 1 117 ? 4.565 -3.149 -10.552 1.00 90.81 117 LEU A N 1
ATOM 964 C CA . LEU A 1 117 ? 4.041 -2.877 -9.222 1.00 90.81 117 LEU A CA 1
ATOM 965 C C . LEU A 1 117 ? 2.673 -3.535 -9.076 1.00 90.81 117 LEU A C 1
ATOM 967 O O . LEU A 1 117 ? 1.707 -3.132 -9.721 1.00 90.81 117 LEU A O 1
ATOM 971 N N . LEU A 1 118 ? 2.578 -4.523 -8.190 1.00 92.50 118 LEU A N 1
ATOM 972 C CA . LEU A 1 118 ? 1.314 -5.155 -7.829 1.00 92.50 118 LEU A CA 1
ATOM 973 C C . LEU A 1 118 ? 0.929 -4.728 -6.418 1.00 92.50 118 LEU A C 1
ATOM 975 O O . LEU A 1 118 ? 1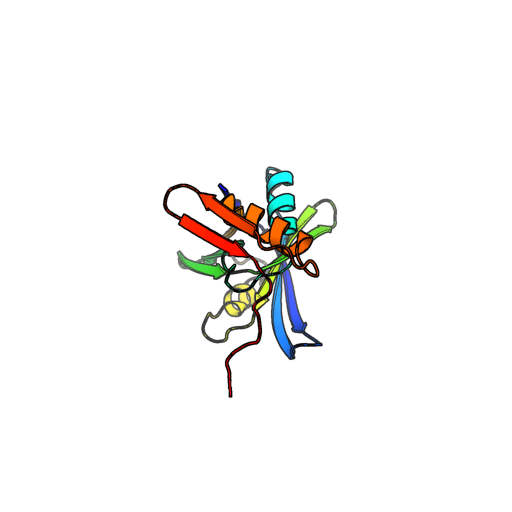.555 -5.115 -5.430 1.00 92.50 118 LEU A O 1
ATOM 979 N N . PHE A 1 119 ? -0.121 -3.925 -6.332 1.00 92.12 119 PHE A N 1
ATOM 980 C CA . PHE A 1 119 ? -0.719 -3.503 -5.082 1.00 92.12 119 PHE A CA 1
ATOM 981 C C . PHE A 1 119 ? -1.798 -4.485 -4.652 1.00 92.12 119 PHE A C 1
ATOM 983 O O . PHE A 1 119 ? -2.790 -4.703 -5.345 1.00 92.12 119 PHE A O 1
ATOM 990 N N . GLU A 1 120 ? -1.625 -5.055 -3.475 1.00 91.50 120 GLU A N 1
ATOM 991 C CA . GLU A 1 120 ? -2.557 -5.988 -2.882 1.00 91.50 120 GLU A CA 1
ATOM 992 C C . GLU A 1 120 ? -3.260 -5.357 -1.684 1.00 91.50 120 GLU A C 1
ATOM 994 O O . GLU A 1 120 ? -2.620 -4.774 -0.809 1.00 91.50 120 GLU A O 1
ATOM 999 N N . ALA A 1 121 ? -4.579 -5.523 -1.633 1.00 87.81 121 ALA A N 1
ATOM 1000 C CA . ALA A 1 121 ? -5.420 -5.105 -0.527 1.00 87.81 121 ALA A CA 1
ATOM 1001 C C . ALA A 1 121 ? -6.248 -6.289 -0.014 1.00 87.81 121 ALA A C 1
ATOM 1003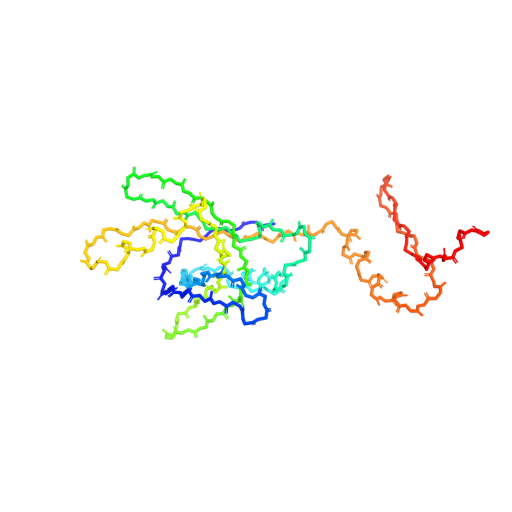 O O . ALA A 1 121 ? -6.912 -7.001 -0.780 1.00 87.81 121 ALA A O 1
ATOM 1004 N N . GLU A 1 122 ? -6.242 -6.480 1.301 1.00 85.25 122 GLU A N 1
ATOM 1005 C CA . GLU A 1 122 ? -6.931 -7.580 1.961 1.00 85.25 122 GLU A CA 1
ATOM 1006 C C . GLU A 1 122 ? -7.923 -7.076 3.013 1.00 85.25 122 GLU A C 1
ATOM 1008 O O . GLU A 1 122 ? -7.558 -6.525 4.052 1.00 85.25 122 GLU A O 1
ATOM 1013 N N . LEU A 1 123 ? -9.211 -7.325 2.755 1.00 74.12 123 LEU A N 1
ATOM 1014 C CA . LEU A 1 123 ? -10.274 -7.162 3.736 1.00 74.12 123 LEU A CA 1
ATOM 1015 C C . LEU A 1 123 ? -10.390 -8.458 4.537 1.00 74.12 123 LEU A C 1
ATOM 1017 O O . LEU A 1 123 ? -11.060 -9.406 4.107 1.00 74.12 123 LEU A O 1
ATOM 1021 N N . PHE A 1 124 ? -9.751 -8.511 5.701 1.00 67.69 124 PHE A N 1
ATOM 1022 C CA . PHE A 1 124 ? -10.099 -9.522 6.692 1.00 67.69 124 PHE A CA 1
ATOM 1023 C C . PHE A 1 124 ? -11.472 -9.175 7.272 1.00 67.69 124 PHE A C 1
ATOM 1025 O O . PHE A 1 124 ? -11.676 -8.073 7.783 1.00 67.69 124 PHE A O 1
ATOM 1032 N N . GLN A 1 125 ? -12.419 -10.112 7.197 1.00 56.97 125 GLN A N 1
ATOM 1033 C CA . GLN A 1 125 ? -13.485 -10.125 8.191 1.00 56.97 125 GLN A CA 1
ATOM 1034 C C . GLN A 1 125 ? -12.801 -10.551 9.492 1.00 56.97 125 GLN A C 1
ATOM 1036 O O . GLN A 1 125 ? -12.252 -11.655 9.522 1.00 56.97 125 GLN A O 1
ATOM 1041 N N . PRO A 1 126 ? -12.734 -9.703 10.533 1.00 53.78 126 PRO A N 1
ATOM 1042 C CA . PRO A 1 126 ? -12.411 -10.228 11.848 1.00 53.78 126 PRO A CA 1
ATOM 1043 C C . PRO A 1 126 ? -13.439 -11.315 12.170 1.00 53.78 126 PRO A C 1
ATOM 1045 O O . PRO A 1 126 ? -14.588 -11.223 11.724 1.00 53.78 126 PRO A O 1
ATOM 1048 N N . ASP A 1 127 ? -13.031 -12.341 12.920 1.00 55.00 127 ASP A N 1
ATOM 1049 C CA . ASP A 1 127 ? -13.977 -13.302 13.486 1.00 55.00 127 ASP A CA 1
ATOM 1050 C C . ASP A 1 127 ? -15.162 -12.511 14.046 1.00 55.00 127 ASP A C 1
ATOM 1052 O O . ASP A 1 127 ? -14.950 -11.541 14.777 1.00 55.00 127 ASP A O 1
ATOM 1056 N N . ALA A 1 128 ? -16.397 -12.883 13.690 1.00 57.81 128 ALA A N 1
ATOM 1057 C CA . ALA A 1 128 ? -17.606 -12.169 14.120 1.00 57.81 128 ALA A CA 1
ATOM 1058 C C . ALA A 1 128 ? -17.619 -11.916 15.643 1.00 57.81 128 ALA A C 1
ATOM 1060 O O . ALA A 1 128 ? -18.180 -10.933 16.122 1.00 57.81 128 ALA A O 1
ATOM 1061 N N . LEU A 1 129 ? -16.914 -12.776 16.387 1.00 57.09 129 LEU A N 1
ATOM 1062 C CA . LEU A 1 129 ? -16.624 -12.632 17.801 1.00 57.09 129 LEU A CA 1
ATOM 1063 C C . LEU A 1 129 ? -15.839 -11.369 18.166 1.00 57.09 129 LEU A C 1
ATOM 1065 O O . LEU A 1 129 ? -16.215 -10.691 19.106 1.00 57.09 129 LEU A O 1
ATOM 1069 N N . ILE A 1 130 ? -14.754 -11.047 17.460 1.00 60.78 130 ILE A N 1
ATOM 1070 C CA . ILE A 1 130 ? -13.897 -9.890 17.756 1.00 60.78 130 ILE A CA 1
ATOM 1071 C C . ILE A 1 130 ? -14.663 -8.592 17.484 1.00 60.78 130 ILE A C 1
ATOM 1073 O O . ILE A 1 130 ? -14.578 -7.654 18.268 1.00 60.78 130 ILE A O 1
ATOM 1077 N N . GLU A 1 131 ? -15.466 -8.551 16.417 1.00 63.03 131 GLU A N 1
ATOM 1078 C CA . GLU A 1 131 ? -16.320 -7.396 16.107 1.00 63.03 131 GLU A CA 1
ATOM 1079 C C . GLU A 1 131 ? -17.437 -7.215 17.149 1.00 63.03 131 GLU A C 1
ATOM 1081 O O . GLU A 1 131 ? -17.684 -6.095 17.610 1.00 63.03 131 GLU A O 1
ATOM 1086 N N . ALA A 1 132 ? -18.058 -8.315 17.594 1.00 63.94 132 ALA A N 1
ATOM 1087 C CA . ALA A 1 132 ? -19.021 -8.296 18.693 1.00 63.94 132 ALA A CA 1
ATOM 1088 C C . ALA A 1 132 ? -18.371 -7.859 20.019 1.00 63.94 132 ALA A C 1
ATOM 1090 O O . ALA A 1 132 ? -18.914 -6.999 20.712 1.00 63.94 132 ALA A O 1
ATOM 1091 N N . VAL A 1 133 ? -17.189 -8.395 20.341 1.00 65.38 133 VAL A N 1
ATOM 1092 C CA . VAL A 1 133 ? -16.389 -8.051 21.526 1.00 65.38 133 VAL A CA 1
ATOM 1093 C C . VAL A 1 133 ? -16.015 -6.571 21.518 1.00 65.38 133 VAL A C 1
ATOM 1095 O O . VAL A 1 133 ? -16.207 -5.910 22.533 1.00 65.38 133 VAL A O 1
ATOM 1098 N N . ASP A 1 134 ? -15.540 -6.014 20.403 1.00 63.06 134 ASP A N 1
ATOM 1099 C CA . ASP A 1 134 ? -15.167 -4.596 20.300 1.00 63.06 134 ASP A CA 1
ATOM 1100 C C . ASP A 1 134 ? -16.378 -3.670 20.470 1.00 63.06 134 ASP A C 1
ATOM 1102 O O . ASP A 1 134 ? -16.323 -2.697 21.229 1.00 63.06 134 ASP A O 1
ATOM 1106 N N . THR A 1 135 ? -17.492 -3.991 19.805 1.00 67.62 135 THR A N 1
ATOM 1107 C CA . THR A 1 135 ? -18.740 -3.212 19.884 1.00 67.62 135 THR A CA 1
ATOM 1108 C C . THR A 1 135 ? -19.298 -3.215 21.307 1.00 67.62 135 THR A C 1
ATOM 1110 O O . THR A 1 135 ? -19.704 -2.174 21.837 1.00 67.62 135 THR A O 1
ATOM 1113 N N . LEU A 1 136 ? -19.268 -4.376 21.965 1.00 67.94 136 LEU A N 1
ATOM 1114 C CA . LEU A 1 136 ? -19.695 -4.513 23.353 1.00 67.94 136 LEU A CA 1
ATOM 1115 C C . LEU A 1 136 ? -18.714 -3.838 24.306 1.00 67.94 136 LEU A C 1
ATOM 1117 O O . LEU A 1 136 ? -19.148 -3.126 25.201 1.00 67.94 136 LEU A O 1
ATOM 1121 N N . THR A 1 137 ? -17.406 -3.948 24.081 1.00 66.31 137 THR A N 1
ATOM 1122 C CA . THR A 1 137 ? -16.388 -3.280 24.907 1.00 66.31 137 THR A CA 1
ATOM 1123 C C . THR A 1 137 ? -16.562 -1.767 24.880 1.00 66.31 137 THR A C 1
ATOM 1125 O O . THR A 1 137 ? -16.466 -1.132 25.926 1.00 66.31 137 THR A O 1
ATOM 1128 N N . GLN A 1 138 ? -16.858 -1.173 23.721 1.00 66.50 138 GLN A N 1
ATOM 1129 C CA . GLN A 1 138 ? -17.131 0.264 23.615 1.00 66.50 138 GLN A CA 1
ATOM 1130 C C . GLN A 1 138 ? -18.444 0.665 24.296 1.00 66.50 138 GLN A C 1
ATOM 1132 O O . GLN A 1 138 ? -18.491 1.713 24.935 1.00 66.50 138 GLN A O 1
ATOM 1137 N N . SER A 1 139 ? -19.472 -0.182 24.212 1.00 64.06 139 SER A N 1
ATOM 1138 C CA . SER A 1 139 ? -20.788 0.061 24.821 1.00 64.06 139 SER A CA 1
ATOM 1139 C C . SER A 1 139 ? -20.795 -0.130 26.344 1.00 64.06 139 SER A C 1
ATOM 1141 O O . SER A 1 139 ? -21.540 0.538 27.054 1.00 64.06 139 SER A O 1
ATOM 1143 N N . VAL A 1 140 ? -19.953 -1.030 26.857 1.00 67.50 140 VAL A N 1
ATOM 1144 C CA . VAL A 1 140 ? -19.844 -1.383 28.283 1.00 67.50 140 VAL A CA 1
ATOM 1145 C C . VAL A 1 140 ? -18.782 -0.533 28.994 1.00 67.50 140 VAL A C 1
ATOM 1147 O O . VAL A 1 140 ? -18.736 -0.491 30.223 1.00 67.50 140 VAL A O 1
ATOM 1150 N N . LYS A 1 141 ? -17.941 0.202 28.253 1.00 58.94 141 LYS A N 1
ATOM 1151 C CA . LYS A 1 141 ? -16.899 1.076 28.808 1.00 58.94 141 LYS A CA 1
ATOM 1152 C C . LYS A 1 141 ? -17.515 2.135 29.735 1.00 58.94 141 LYS A C 1
ATOM 1154 O O . LYS A 1 141 ? -18.073 3.124 29.276 1.00 58.94 141 LYS A O 1
ATOM 1159 N N . GLY A 1 142 ? -17.380 1.933 31.048 1.00 58.34 142 GLY A N 1
ATOM 1160 C CA . GLY A 1 142 ? -17.931 2.819 32.084 1.00 58.34 142 GLY A CA 1
ATOM 1161 C C . GLY A 1 142 ? -19.210 2.315 32.764 1.00 58.34 142 GLY A C 1
ATOM 1162 O O . GLY A 1 142 ? -19.688 2.976 33.680 1.00 58.34 142 GLY A O 1
ATOM 1163 N N . SER A 1 143 ? -19.731 1.153 32.367 1.00 60.97 143 SER A N 1
ATOM 1164 C CA . SER A 1 143 ? -20.813 0.448 33.065 1.00 60.97 143 SER A CA 1
ATOM 1165 C C . SER A 1 143 ? -20.256 -0.660 33.967 1.00 60.97 143 SER A C 1
ATOM 1167 O O . SER A 1 143 ? -19.268 -1.301 33.619 1.00 60.97 143 SER A O 1
ATOM 1169 N N . ASP A 1 144 ? -20.916 -0.945 35.093 1.00 68.06 144 ASP A N 1
ATOM 1170 C CA . ASP A 1 144 ? -20.594 -2.082 35.985 1.00 68.06 144 ASP A CA 1
ATOM 1171 C C . ASP A 1 144 ? -21.128 -3.429 35.446 1.00 68.06 144 ASP A C 1
ATOM 1173 O O . ASP A 1 144 ? -21.352 -4.389 36.181 1.00 68.06 144 ASP A O 1
ATOM 1177 N N . VAL A 1 145 ? -21.365 -3.505 34.136 1.00 61.97 145 VAL A N 1
ATOM 1178 C CA . VAL A 1 145 ? -21.952 -4.673 33.483 1.00 61.97 145 VAL A CA 1
ATOM 1179 C C . VAL A 1 145 ? -20.833 -5.624 33.080 1.00 61.97 145 VAL A C 1
ATOM 1181 O O . VAL A 1 145 ? -19.869 -5.231 32.427 1.00 61.97 145 VAL A O 1
ATOM 1184 N N . THR A 1 146 ? -20.982 -6.890 33.462 1.00 67.31 146 THR A N 1
ATOM 1185 C CA . THR A 1 146 ? -20.135 -7.981 32.974 1.00 67.31 146 THR A CA 1
ATOM 1186 C C . THR A 1 146 ? -20.868 -8.693 31.845 1.00 67.31 146 THR A C 1
ATOM 1188 O O . THR A 1 146 ? -22.023 -9.082 32.005 1.00 67.31 146 THR A O 1
ATOM 1191 N N . VAL A 1 147 ? -20.213 -8.840 30.699 1.00 65.88 147 VAL A N 1
ATOM 1192 C CA . VAL A 1 147 ? -20.749 -9.491 29.503 1.00 65.88 147 VAL A CA 1
ATOM 1193 C C . VAL A 1 147 ? -19.861 -10.673 29.152 1.00 65.88 147 VAL A C 1
ATOM 1195 O O . VAL A 1 147 ? -18.672 -10.499 28.901 1.00 65.88 147 VAL A O 1
ATOM 1198 N N . THR A 1 148 ? -20.440 -11.868 29.089 1.00 68.94 148 THR A N 1
ATOM 1199 C CA . THR A 1 148 ? -19.767 -13.065 28.576 1.00 68.94 148 THR A CA 1
ATOM 1200 C C . THR A 1 148 ? -20.308 -13.385 27.189 1.00 68.94 148 THR A C 1
ATOM 1202 O O . THR A 1 148 ? -21.517 -13.464 26.988 1.00 68.94 148 THR A O 1
ATOM 1205 N N . LEU A 1 149 ? -19.401 -13.528 26.228 1.00 63.69 149 LEU A N 1
ATOM 1206 C CA . LEU A 1 149 ? -19.681 -13.900 24.846 1.00 63.69 149 LEU A CA 1
ATOM 1207 C C . LEU A 1 149 ? -19.174 -15.316 24.607 1.00 63.69 149 LEU A C 1
ATOM 1209 O O . LEU A 1 149 ? -18.000 -15.591 24.850 1.00 63.69 149 LEU A O 1
ATOM 1213 N N . GLU A 1 150 ? -20.041 -16.186 24.101 1.00 68.69 150 GLU A N 1
ATOM 1214 C CA . GLU A 1 150 ? -19.726 -17.584 23.795 1.00 68.69 150 GLU A CA 1
ATOM 1215 C C . GLU A 1 150 ? -19.974 -17.877 22.311 1.00 68.69 150 GLU A C 1
ATOM 1217 O O . GLU A 1 150 ? -20.966 -17.422 21.735 1.00 68.69 150 GLU A O 1
ATOM 1222 N N . TYR A 1 151 ? -19.071 -18.630 21.679 1.00 55.19 151 TYR A N 1
ATOM 1223 C CA . TYR A 1 151 ? -19.212 -19.083 20.293 1.00 55.19 151 TYR A CA 1
ATOM 1224 C C . TYR A 1 151 ? -18.454 -20.389 20.067 1.00 55.19 151 TYR A C 1
ATOM 1226 O O . TYR A 1 151 ? -17.218 -20.431 20.108 1.00 55.19 151 TYR A O 1
ATOM 1234 N N . GLY A 1 152 ? -19.208 -21.457 19.804 1.00 72.75 152 GLY A N 1
ATOM 1235 C CA . GLY A 1 152 ? -18.665 -22.813 19.810 1.00 72.75 152 GLY A CA 1
ATOM 1236 C C . GLY A 1 152 ? -18.028 -23.112 21.167 1.00 72.75 152 GLY A C 1
ATOM 1237 O O . GLY A 1 152 ? -18.641 -22.875 22.202 1.00 72.75 152 GLY A O 1
ATOM 1238 N N . ASP A 1 153 ? -16.771 -23.549 21.150 1.00 74.88 153 ASP A N 1
ATOM 1239 C CA . ASP A 1 153 ? -16.028 -23.944 22.354 1.00 74.88 153 ASP A CA 1
ATOM 1240 C C . ASP A 1 153 ? -15.239 -22.779 22.989 1.00 74.88 153 ASP A C 1
ATOM 1242 O O . ASP A 1 153 ? -14.419 -22.986 23.886 1.00 74.88 153 ASP A O 1
ATOM 1246 N N . LYS A 1 154 ? -15.414 -21.547 22.490 1.00 54.19 154 LYS A N 1
ATOM 1247 C CA . LYS A 1 154 ? -14.673 -20.356 22.937 1.00 54.19 154 LYS A CA 1
ATOM 1248 C C . LYS A 1 154 ? -15.581 -19.416 23.726 1.00 54.19 154 LYS A C 1
ATOM 1250 O O . LYS A 1 154 ? -16.693 -19.125 23.287 1.00 54.19 154 LYS A O 1
ATOM 1255 N N . SER A 1 155 ? -15.070 -18.865 24.829 1.00 66.50 155 SER A N 1
ATOM 1256 C CA . SER A 1 155 ? -15.744 -17.823 25.610 1.00 66.50 155 SER A CA 1
ATOM 1257 C C . SER A 1 155 ? -14.815 -16.649 25.939 1.00 66.50 155 SER A C 1
ATOM 1259 O O . SER A 1 155 ? -13.612 -16.819 26.150 1.00 66.50 155 SER A O 1
ATOM 1261 N N . VAL A 1 156 ? -15.371 -15.435 25.952 1.00 65.00 156 VAL A N 1
ATOM 1262 C CA . VAL A 1 156 ? -14.685 -14.193 26.338 1.00 65.00 156 VAL A CA 1
ATOM 1263 C C . VAL A 1 156 ? -15.578 -13.414 27.295 1.00 65.00 156 VAL A C 1
ATOM 1265 O O . VAL A 1 156 ? -16.709 -13.080 26.954 1.00 65.00 156 VAL A O 1
ATOM 1268 N N . THR A 1 157 ? -15.055 -13.083 28.476 1.00 69.50 157 THR A N 1
ATOM 1269 C CA . THR A 1 157 ? -15.760 -12.271 29.475 1.00 69.50 157 THR A CA 1
ATOM 1270 C C . THR A 1 157 ? -15.163 -10.870 29.538 1.00 69.50 157 THR A C 1
ATOM 1272 O O . THR A 1 157 ? -13.975 -10.695 29.806 1.00 69.50 157 THR A O 1
ATOM 1275 N N . LEU A 1 158 ? -16.006 -9.870 29.307 1.00 65.12 158 LEU A N 1
ATOM 1276 C CA . LEU A 1 158 ? -15.718 -8.447 29.425 1.00 65.12 158 LEU A CA 1
ATOM 1277 C C . LEU A 1 158 ? -16.362 -7.927 30.708 1.00 65.12 158 LEU A C 1
ATOM 1279 O O . LEU A 1 158 ? -17.574 -8.005 30.868 1.00 65.12 158 LEU A O 1
ATOM 1283 N N . GLY A 1 159 ? -15.572 -7.375 31.620 1.00 63.38 159 GLY A N 1
ATOM 1284 C CA . GLY A 1 159 ? -16.073 -6.791 32.861 1.00 63.38 159 GLY A CA 1
ATOM 1285 C C . GLY A 1 159 ? -15.046 -5.852 33.476 1.00 63.38 159 GLY A C 1
ATOM 1286 O O . GLY A 1 159 ? -13.879 -5.821 33.066 1.00 63.38 159 GLY A O 1
ATOM 1287 N N . LYS A 1 160 ? -15.475 -5.066 34.464 1.00 52.00 160 LYS A N 1
ATOM 1288 C CA . LYS A 1 160 ? -14.570 -4.241 35.263 1.00 52.00 160 LYS A CA 1
ATOM 1289 C C . LYS A 1 160 ? -13.612 -5.191 35.981 1.00 52.00 160 LYS A C 1
ATOM 1291 O O . LYS A 1 160 ? -14.030 -6.012 36.787 1.00 52.00 160 LYS A O 1
ATOM 1296 N N . LYS A 1 161 ? -12.325 -5.124 35.639 1.00 48.25 161 LYS A N 1
ATOM 1297 C CA . LYS A 1 161 ? -11.284 -5.832 36.383 1.00 48.25 161 LYS A CA 1
ATOM 1298 C C . LYS A 1 161 ? -11.278 -5.205 37.774 1.00 48.25 161 LYS A C 1
ATOM 1300 O O . LYS A 1 161 ? -10.765 -4.094 37.922 1.00 48.25 161 LYS A O 1
ATOM 1305 N N . ASP A 1 162 ? -11.906 -5.855 38.750 1.00 40.31 162 ASP A N 1
ATOM 1306 C CA . ASP A 1 162 ? -11.782 -5.444 40.139 1.00 40.31 162 ASP A CA 1
ATOM 1307 C C . ASP A 1 162 ? -10.290 -5.416 40.457 1.00 40.31 162 ASP A C 1
ATOM 1309 O O . ASP A 1 162 ? -9.590 -6.431 40.439 1.00 40.31 162 ASP A O 1
ATOM 1313 N N . ARG A 1 163 ? -9.776 -4.206 40.683 1.00 37.34 163 ARG A N 1
ATOM 1314 C CA . ARG A 1 163 ? -8.533 -4.017 41.415 1.00 37.34 163 ARG A CA 1
ATOM 1315 C C . ARG A 1 163 ? -8.824 -4.428 42.852 1.00 37.34 163 ARG A C 1
ATOM 1317 O O . ARG A 1 163 ? -9.051 -3.571 43.688 1.00 37.34 163 ARG A O 1
ATOM 1324 N N . ASN A 1 164 ? -8.834 -5.727 43.098 1.00 40.44 164 ASN A N 1
ATOM 1325 C CA . ASN A 1 164 ? -8.577 -6.303 44.401 1.00 40.44 164 ASN A CA 1
ATOM 1326 C C . ASN A 1 164 ? -7.620 -7.466 44.174 1.00 40.44 164 ASN A C 1
ATOM 1328 O O . ASN A 1 164 ? -8.011 -8.570 43.807 1.00 40.44 164 ASN A O 1
ATOM 1332 N N . LEU A 1 165 ? -6.336 -7.163 44.331 1.00 33.44 165 LEU A N 1
ATOM 1333 C CA . LEU A 1 165 ? -5.402 -8.117 44.896 1.00 33.44 165 LEU A CA 1
ATOM 1334 C C . LEU A 1 165 ? -4.935 -7.488 46.203 1.00 33.44 165 LEU A C 1
ATOM 1336 O O . LEU A 1 165 ? -4.505 -6.335 46.227 1.00 33.44 165 LEU A O 1
ATOM 1340 N N . A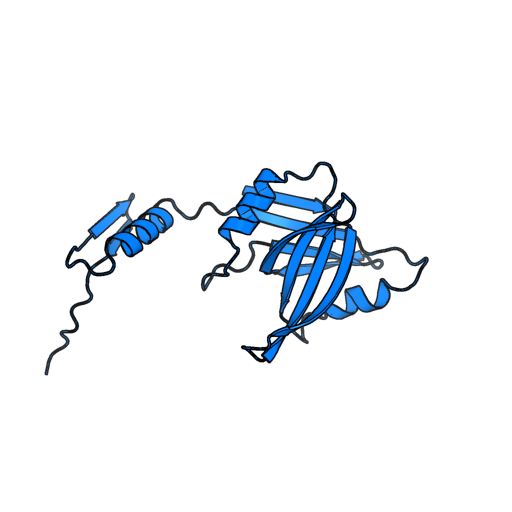SP A 1 166 ? -5.183 -8.256 47.251 1.00 35.25 166 ASP A N 1
ATOM 1341 C CA . ASP A 1 166 ? -5.116 -7.942 48.665 1.00 35.25 166 ASP A CA 1
ATOM 1342 C C . ASP A 1 166 ? -3.733 -7.519 49.185 1.00 35.25 166 ASP A C 1
ATOM 1344 O O . ASP A 1 166 ? -2.705 -7.864 48.601 1.00 35.25 166 ASP A O 1
ATOM 1348 N N . ALA A 1 167 ? -3.802 -6.922 50.384 1.00 36.16 167 ALA A N 1
ATOM 1349 C CA . ALA A 1 167 ? -2.805 -6.860 51.464 1.00 36.16 167 ALA A CA 1
ATOM 1350 C C . ALA A 1 167 ? -1.672 -5.823 51.373 1.00 36.16 167 ALA A C 1
ATOM 1352 O O . ALA A 1 167 ? -0.762 -5.948 50.525 1.00 36.16 167 ALA A O 1
#

Sequence (167 aa):
MKRSYEVTLNGVKHEIDPKTKDTFTTLHLELPGEADLRFLHQVFLRFKEPRQGQSGHFRLHIEDLDGDKRTFDLTSEGTKTKDFMLLAVVKKNFNPHDGFEQFFGRMYFEGDPRPVLLFEAELFQPDALIEAVDTLTQSVKGSDVTVTLEYGDKSVTLGKKDRNLDA

Foldseek 3Di:
DKDKFWWDFPDKDWDADPVPRFIKIKTWTFGDPPDPVVVQQVLLVVQCDPDPPPWDQKKKWWQDPVRDIDIAIWGFPHWDADPNTITGIIMDTDDPVRCVVVLVVPVPDPPDDHITIMMMGDDDPDDVVVVVVVVVLVVCVPPQDWDWDDDVPDIDIDGPPPPDDDD